Protein AF-A0A6I5CCD3-F1 (afdb_monomer)

Secondary structure (DSSP, 8-state):
-----------SSS--HHHHHHHHHHHHHHHHHHH--S--TTHHHHHHHHHHHHHHHHS--SSPPPHHHHHHHHHHHHHHSS-GGG--

Sequence (88 aa):
MLRSLGQRPVTGGKEDPRVVGLRAAVSRLRRELAAHPGEFPDRAIAEDELAALAALSAATAPGIPEVPRLRRSLLLIAGSIGSVSALR

Structure (mmCIF, N/CA/C/O backbone):
data_AF-A0A6I5CCD3-F1
#
_entry.id   AF-A0A6I5CCD3-F1
#
loop_
_atom_site.group_PDB
_atom_site.id
_atom_site.type_symbol
_atom_site.label_atom_id
_atom_site.label_alt_id
_atom_site.label_comp_id
_atom_site.label_asym_id
_atom_site.label_entity_id
_atom_site.label_seq_id
_atom_site.pdbx_PDB_ins_code
_atom_site.Cartn_x
_atom_site.Cartn_y
_atom_site.Cartn_z
_atom_site.occupancy
_atom_site.B_iso_or_equiv
_atom_site.auth_seq_id
_atom_site.auth_comp_id
_atom_site.auth_asym_id
_atom_site.auth_atom_id
_atom_site.pdbx_PDB_model_num
ATOM 1 N N . MET A 1 1 ? 26.647 -23.920 -10.365 1.00 40.53 1 MET A N 1
ATOM 2 C CA . MET A 1 1 ? 25.897 -23.487 -11.564 1.00 40.53 1 MET A CA 1
ATOM 3 C C . MET A 1 1 ? 24.863 -22.451 -11.145 1.00 40.53 1 MET A C 1
ATOM 5 O O . MET A 1 1 ? 23.868 -22.821 -10.545 1.00 40.53 1 MET A O 1
ATOM 9 N N . LEU A 1 2 ? 25.116 -21.164 -11.390 1.00 43.41 2 LEU A N 1
ATOM 10 C CA . LEU A 1 2 ? 24.188 -20.070 -11.077 1.00 43.41 2 LEU A CA 1
ATOM 11 C C . LEU A 1 2 ? 23.599 -19.552 -12.392 1.00 43.41 2 LEU A C 1
ATOM 13 O O . LEU A 1 2 ? 24.183 -18.698 -13.052 1.00 43.41 2 LEU A O 1
ATOM 17 N N . ARG A 1 3 ? 22.464 -20.120 -12.809 1.00 48.69 3 ARG A N 1
ATOM 18 C CA . ARG A 1 3 ? 21.614 -19.517 -13.840 1.00 48.69 3 ARG A CA 1
ATOM 19 C C . ARG A 1 3 ? 20.596 -18.631 -13.131 1.00 48.69 3 ARG A C 1
ATOM 21 O O . ARG A 1 3 ? 19.560 -19.127 -12.711 1.00 48.69 3 ARG A O 1
ATOM 28 N N . SER A 1 4 ? 20.877 -17.337 -13.033 1.00 48.91 4 SER A N 1
ATOM 29 C CA . SER A 1 4 ? 19.824 -16.339 -12.843 1.00 48.91 4 SER A CA 1
ATOM 30 C C . SER A 1 4 ? 19.848 -15.408 -14.037 1.00 48.91 4 SER A C 1
ATOM 32 O O . SER A 1 4 ? 20.784 -14.649 -14.266 1.00 48.91 4 SER A O 1
ATOM 34 N N . LEU A 1 5 ? 18.817 -15.608 -14.844 1.00 55.72 5 LEU A N 1
ATOM 35 C CA . LEU A 1 5 ? 18.530 -15.001 -16.125 1.00 55.72 5 LEU A CA 1
ATOM 36 C C . LEU A 1 5 ? 18.589 -13.478 -16.008 1.00 55.72 5 LEU A C 1
ATOM 38 O O . LEU A 1 5 ? 17.774 -12.867 -15.316 1.00 55.72 5 LEU A O 1
ATOM 42 N N . GLY A 1 6 ? 19.531 -12.877 -16.733 1.00 47.59 6 GLY A N 1
ATOM 43 C CA . GLY A 1 6 ? 19.446 -11.477 -17.112 1.00 47.59 6 GLY A CA 1
ATOM 44 C C . GLY A 1 6 ? 18.164 -11.282 -17.911 1.00 47.59 6 GLY A C 1
ATOM 45 O O . GLY A 1 6 ? 18.111 -11.587 -19.101 1.00 47.59 6 GLY A O 1
ATOM 46 N N . GLN A 1 7 ? 17.117 -10.814 -17.237 1.00 54.34 7 GLN A N 1
ATOM 47 C CA . GLN A 1 7 ? 15.884 -10.366 -17.866 1.00 54.34 7 GLN A CA 1
ATOM 48 C C . GLN A 1 7 ? 16.199 -9.073 -18.624 1.00 54.34 7 GLN A C 1
ATOM 50 O O . GLN A 1 7 ? 16.035 -7.974 -18.100 1.00 54.34 7 GLN A O 1
ATOM 55 N N . ARG A 1 8 ? 16.709 -9.210 -19.854 1.00 55.38 8 ARG A N 1
ATOM 56 C CA . ARG A 1 8 ? 16.669 -8.147 -20.864 1.00 55.38 8 ARG A CA 1
ATOM 57 C C . ARG A 1 8 ? 15.193 -7.858 -21.134 1.00 55.38 8 ARG A C 1
ATOM 59 O O . ARG A 1 8 ? 14.510 -8.763 -21.615 1.00 55.38 8 ARG A O 1
ATOM 66 N N . PRO A 1 9 ? 14.683 -6.642 -20.879 1.00 54.81 9 PRO A N 1
ATOM 67 C CA . PRO A 1 9 ? 13.370 -6.271 -21.368 1.00 54.81 9 PRO A CA 1
ATOM 68 C C . PRO A 1 9 ? 13.486 -6.120 -22.886 1.00 54.81 9 PRO A C 1
ATOM 70 O O . PRO A 1 9 ? 14.017 -5.135 -23.394 1.00 54.81 9 PRO A O 1
ATOM 73 N N . VAL A 1 10 ? 13.050 -7.144 -23.614 1.00 55.41 10 VAL A N 1
ATOM 74 C CA . VAL A 1 10 ? 12.869 -7.099 -25.065 1.00 55.41 10 VAL A CA 1
ATOM 75 C C . VAL A 1 10 ? 11.402 -6.787 -25.330 1.00 55.41 10 VAL A C 1
ATOM 77 O O . VAL A 1 10 ? 10.641 -7.667 -25.703 1.00 55.41 10 VAL A O 1
ATOM 80 N N . THR A 1 11 ? 10.983 -5.545 -25.113 1.00 48.69 11 THR A N 1
ATOM 81 C CA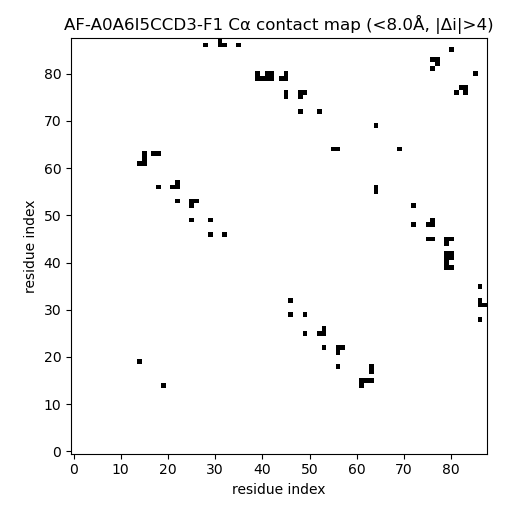 . THR A 1 11 ? 9.707 -5.048 -25.647 1.00 48.69 11 THR A CA 1
ATOM 82 C C . THR A 1 11 ? 9.819 -3.555 -25.894 1.00 48.69 11 THR A C 1
ATOM 84 O O . THR A 1 11 ? 9.863 -2.758 -24.960 1.00 48.69 11 THR A O 1
ATOM 87 N N . GLY A 1 12 ? 9.866 -3.182 -27.172 1.00 46.25 12 GLY A N 1
ATOM 88 C CA . GLY A 1 12 ? 9.659 -1.806 -27.589 1.00 46.25 12 GLY A CA 1
ATOM 89 C C . GLY A 1 12 ? 8.299 -1.292 -27.108 1.00 46.25 12 GLY A C 1
ATOM 90 O O . GLY A 1 12 ? 7.300 -2.006 -27.158 1.00 46.25 12 GLY A O 1
ATOM 91 N N . GLY A 1 13 ? 8.282 -0.053 -26.619 1.00 55.53 13 GLY A N 1
ATOM 92 C CA . GLY A 1 13 ? 7.098 0.808 -26.527 1.00 55.53 13 GLY A CA 1
ATOM 93 C C . GLY A 1 13 ? 5.967 0.423 -25.567 1.00 55.53 13 GLY A C 1
ATOM 94 O O . GLY A 1 13 ? 5.043 1.219 -25.426 1.00 55.53 13 GLY A O 1
ATOM 95 N N . LYS A 1 14 ? 5.994 -0.738 -24.902 1.00 58.78 14 LYS A N 1
ATOM 96 C CA . LYS A 1 14 ? 4.931 -1.155 -23.974 1.00 58.78 14 LYS A CA 1
ATOM 97 C C . LYS A 1 14 ? 5.418 -1.080 -22.529 1.00 58.78 14 LYS A C 1
ATOM 99 O O . LYS A 1 14 ? 6.456 -1.644 -22.198 1.00 58.78 14 LYS A O 1
ATOM 104 N N . GLU A 1 15 ? 4.667 -0.344 -21.710 1.00 66.38 15 GLU A N 1
ATOM 105 C CA . GLU A 1 15 ? 4.874 -0.169 -20.267 1.00 66.38 15 GLU A CA 1
ATOM 106 C C . GLU A 1 15 ? 5.197 -1.507 -19.577 1.00 66.38 15 GLU A C 1
ATOM 108 O O . GLU A 1 15 ? 4.581 -2.530 -19.884 1.00 66.38 15 GLU A O 1
ATOM 113 N N . ASP A 1 16 ? 6.178 -1.509 -18.666 1.00 70.75 16 ASP A N 1
ATOM 114 C CA . ASP A 1 16 ? 6.630 -2.724 -17.981 1.00 70.75 16 ASP A CA 1
ATOM 115 C C . ASP A 1 16 ? 5.442 -3.395 -17.257 1.00 70.75 16 ASP A C 1
ATOM 117 O O . ASP A 1 16 ? 4.775 -2.744 -16.445 1.00 70.75 16 ASP A O 1
ATOM 121 N N . PRO A 1 17 ? 5.164 -4.693 -17.489 1.00 70.56 17 PRO A N 1
ATOM 122 C CA . PRO A 1 17 ? 4.024 -5.382 -16.880 1.00 70.56 17 PRO A CA 1
ATOM 123 C C . PRO A 1 17 ? 4.043 -5.351 -15.343 1.00 70.56 17 PRO A C 1
ATOM 125 O O . PRO A 1 17 ? 2.987 -5.420 -14.712 1.00 70.56 17 PRO A O 1
ATOM 128 N N . ARG A 1 18 ? 5.217 -5.196 -14.718 1.00 69.69 18 ARG A N 1
ATOM 129 C CA . ARG A 1 18 ? 5.351 -5.025 -13.263 1.00 69.69 18 ARG A CA 1
ATOM 130 C C . ARG A 1 18 ? 4.846 -3.661 -12.800 1.00 69.69 18 ARG A C 1
ATOM 132 O O . ARG A 1 18 ? 4.235 -3.579 -11.739 1.00 69.69 18 ARG A O 1
ATOM 139 N N . VAL A 1 19 ? 5.061 -2.609 -13.595 1.00 72.81 19 VAL A N 1
ATOM 140 C CA . VAL A 1 19 ? 4.545 -1.254 -13.327 1.00 72.81 19 VAL A CA 1
ATOM 141 C C . VAL A 1 19 ? 3.024 -1.237 -13.466 1.00 72.81 19 VAL A C 1
ATOM 143 O O . VAL A 1 19 ? 2.335 -0.709 -12.593 1.00 72.81 19 VAL A O 1
ATOM 146 N N . VAL A 1 20 ? 2.490 -1.908 -14.491 1.00 77.38 20 VAL A N 1
ATOM 147 C CA . VAL A 1 20 ? 1.039 -2.081 -14.677 1.00 77.38 20 VAL A CA 1
ATOM 148 C C . VAL A 1 20 ? 0.413 -2.822 -13.489 1.00 77.38 20 VAL A C 1
ATOM 150 O O . VAL A 1 20 ? -0.577 -2.358 -12.920 1.00 77.38 20 VAL A O 1
ATOM 153 N N . GLY A 1 21 ? 1.011 -3.943 -13.068 1.00 73.88 21 GLY A N 1
ATOM 154 C CA . GLY A 1 21 ? 0.544 -4.721 -11.917 1.00 73.88 21 GLY A CA 1
ATOM 155 C C . GLY A 1 21 ? 0.595 -3.940 -10.601 1.00 73.88 21 GLY A C 1
ATOM 156 O O . GLY A 1 21 ? -0.358 -3.975 -9.823 1.00 73.88 21 GLY A O 1
ATOM 157 N N . LEU A 1 22 ? 1.665 -3.170 -10.378 1.00 75.81 22 LEU A N 1
ATOM 158 C CA . LEU A 1 22 ? 1.793 -2.298 -9.211 1.00 75.81 22 LEU A CA 1
ATOM 159 C C . LEU A 1 22 ? 0.701 -1.221 -9.186 1.00 75.81 22 LEU A C 1
ATOM 161 O O . LEU A 1 22 ? 0.048 -1.037 -8.161 1.00 75.81 22 LEU A O 1
ATOM 165 N N . ARG A 1 23 ? 0.457 -0.540 -10.312 1.00 79.56 23 ARG A N 1
ATOM 166 C CA . ARG A 1 23 ? -0.576 0.503 -10.411 1.00 79.56 23 ARG A CA 1
ATOM 167 C C . ARG A 1 23 ? -1.973 -0.058 -10.132 1.00 79.56 23 ARG A C 1
ATOM 169 O O . ARG A 1 23 ? -2.767 0.585 -9.438 1.00 79.56 23 ARG A O 1
ATOM 176 N N . ALA A 1 24 ? -2.263 -1.265 -10.622 1.00 79.19 24 ALA A N 1
ATOM 177 C CA . ALA A 1 24 ? -3.510 -1.969 -10.331 1.00 79.19 24 ALA A CA 1
ATOM 178 C C . ALA 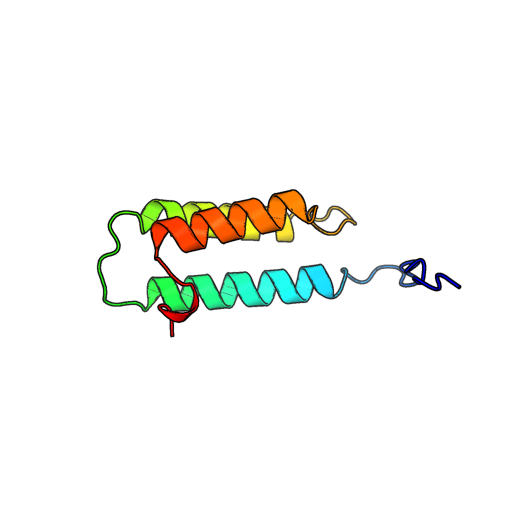A 1 24 ? -3.646 -2.295 -8.833 1.00 79.19 24 ALA A C 1
ATOM 180 O O . ALA A 1 24 ? -4.689 -2.014 -8.240 1.00 79.19 24 ALA A O 1
ATOM 181 N N . ALA A 1 25 ? -2.584 -2.805 -8.202 1.00 78.94 25 ALA A N 1
ATOM 182 C CA . ALA A 1 25 ? -2.575 -3.114 -6.772 1.00 78.94 25 ALA A CA 1
ATOM 183 C C . ALA A 1 25 ? -2.765 -1.860 -5.899 1.00 78.94 25 ALA A C 1
ATOM 185 O O . ALA A 1 25 ? -3.616 -1.861 -5.012 1.00 78.94 25 ALA A O 1
ATOM 186 N N . VAL A 1 26 ? -2.052 -0.766 -6.191 1.00 82.56 26 VAL A N 1
ATOM 187 C CA . VAL A 1 26 ? -2.203 0.524 -5.486 1.00 82.56 26 VAL A CA 1
ATOM 188 C C . VAL A 1 26 ? -3.625 1.067 -5.643 1.00 82.56 26 VAL A C 1
ATOM 190 O O . VAL A 1 26 ? -4.232 1.523 -4.676 1.00 82.56 26 VAL A O 1
ATOM 193 N N . SER A 1 27 ? -4.193 0.975 -6.848 1.00 82.88 27 SER A N 1
ATOM 194 C CA . SER A 1 27 ? -5.563 1.431 -7.114 1.00 82.88 27 SER A CA 1
ATOM 195 C C . SER A 1 27 ? -6.615 0.619 -6.361 1.00 82.88 27 SER A C 1
ATOM 197 O O . SER A 1 27 ? -7.636 1.177 -5.964 1.00 82.88 27 SER A O 1
ATOM 199 N N . ARG A 1 28 ? -6.397 -0.688 -6.180 1.00 83.06 28 ARG A N 1
ATOM 200 C CA . ARG A 1 28 ? -7.261 -1.551 -5.364 1.00 83.06 28 ARG A CA 1
ATOM 201 C C . ARG A 1 28 ? -7.156 -1.170 -3.889 1.00 83.06 28 ARG A C 1
ATOM 203 O O . ARG A 1 28 ? -8.173 -0.881 -3.272 1.00 83.06 28 ARG A O 1
ATOM 210 N N . LEU A 1 29 ? -5.934 -1.061 -3.377 1.00 81.50 29 LEU A N 1
ATOM 211 C CA . LEU A 1 29 ? -5.668 -0.772 -1.969 1.00 81.50 29 LEU A CA 1
ATOM 212 C C . LEU A 1 29 ? -6.242 0.583 -1.525 1.00 81.50 29 LEU A C 1
ATOM 214 O O . LEU A 1 29 ? -6.812 0.692 -0.445 1.00 81.50 29 LEU A O 1
ATOM 218 N N . ARG A 1 30 ? -6.183 1.605 -2.389 1.00 83.75 30 ARG A N 1
ATOM 219 C CA . ARG A 1 30 ? -6.835 2.902 -2.135 1.00 83.75 30 ARG A CA 1
ATOM 220 C C . ARG A 1 30 ? -8.352 2.792 -1.994 1.00 83.75 30 ARG A C 1
ATOM 222 O O . ARG A 1 30 ? -8.929 3.491 -1.171 1.00 83.75 30 ARG A O 1
ATOM 229 N N . ARG A 1 31 ? -9.005 1.944 -2.798 1.00 83.62 31 ARG A N 1
ATOM 230 C CA . ARG A 1 31 ? -10.460 1.732 -2.708 1.00 83.62 31 ARG A CA 1
ATOM 231 C C . ARG A 1 31 ? -10.826 0.989 -1.432 1.00 83.62 31 ARG A C 1
ATOM 233 O O . ARG A 1 31 ? -11.796 1.364 -0.791 1.00 83.62 31 ARG A O 1
ATOM 240 N N . GLU A 1 32 ? -10.044 -0.022 -1.069 1.00 83.19 32 GLU A N 1
ATOM 241 C CA . GLU A 1 32 ? -10.246 -0.794 0.161 1.00 83.19 32 GLU A CA 1
ATOM 242 C C . GLU A 1 32 ? -10.074 0.088 1.396 1.00 83.19 32 GLU A C 1
ATOM 244 O O . GLU A 1 32 ? -10.930 0.075 2.272 1.00 83.19 32 GLU A O 1
ATOM 249 N N . LEU A 1 33 ? -9.039 0.934 1.426 1.00 81.44 33 LEU A N 1
ATOM 250 C CA . LEU A 1 33 ? -8.844 1.897 2.509 1.00 81.44 33 LEU A CA 1
ATOM 251 C C . LEU A 1 33 ? -9.969 2.941 2.568 1.00 81.44 33 LEU A C 1
ATOM 253 O O . LEU A 1 33 ? -10.465 3.245 3.648 1.00 81.44 33 LEU A O 1
ATOM 257 N N . ALA A 1 34 ? -10.421 3.448 1.416 1.00 84.00 34 ALA A N 1
ATOM 258 C CA . ALA A 1 34 ? -11.538 4.390 1.347 1.00 84.00 34 ALA A CA 1
ATOM 259 C C . ALA A 1 34 ? -12.869 3.782 1.825 1.00 84.00 34 ALA A C 1
ATOM 261 O O . ALA A 1 34 ? -13.691 4.492 2.401 1.00 84.00 34 ALA A O 1
ATOM 262 N N . ALA A 1 35 ? -13.074 2.485 1.578 1.00 84.31 35 ALA A N 1
ATOM 263 C CA . ALA A 1 35 ? -14.261 1.738 1.981 1.00 84.31 35 ALA A CA 1
ATOM 264 C C . ALA A 1 35 ? -14.165 1.162 3.404 1.00 84.31 35 ALA A C 1
ATOM 266 O O . ALA A 1 35 ? -15.162 0.644 3.908 1.00 84.31 35 ALA A O 1
ATOM 267 N N . HIS A 1 36 ? -12.995 1.230 4.051 1.00 80.12 36 HIS A N 1
ATOM 268 C CA . HIS A 1 36 ? -12.805 0.666 5.378 1.00 80.12 36 HIS A CA 1
ATOM 269 C C . HIS A 1 36 ? -13.503 1.539 6.437 1.00 80.12 36 HIS A C 1
ATOM 271 O O . HIS A 1 36 ? -13.161 2.715 6.577 1.00 80.12 36 HIS A O 1
ATOM 277 N N . PRO A 1 37 ? -14.466 0.991 7.202 1.00 73.31 37 PRO A N 1
ATOM 278 C CA . PRO A 1 37 ? -15.238 1.760 8.179 1.00 73.31 37 PRO A CA 1
ATOM 279 C C . PRO A 1 37 ? -14.475 2.029 9.487 1.00 73.31 37 PRO A C 1
ATOM 281 O O . PRO A 1 37 ? -14.952 2.797 10.316 1.00 73.31 37 PRO A O 1
ATOM 284 N N . GLY A 1 38 ? -13.321 1.386 9.698 1.00 75.12 38 GLY A N 1
ATOM 285 C CA . GLY A 1 38 ? -12.477 1.587 10.875 1.00 75.12 38 GLY A CA 1
ATOM 286 C C . GLY A 1 38 ? -11.679 2.892 10.819 1.00 75.12 38 GLY A C 1
ATOM 287 O O . GLY A 1 38 ? -11.084 3.227 9.793 1.00 75.12 38 GLY A O 1
ATOM 288 N N . GLU A 1 39 ? -11.626 3.610 11.940 1.00 68.06 39 GLU A N 1
ATOM 289 C CA . GLU A 1 39 ? -10.697 4.726 12.114 1.00 68.06 39 GLU A CA 1
ATOM 290 C C . GLU A 1 39 ? -9.298 4.183 12.417 1.00 68.06 39 GLU A C 1
ATOM 292 O O . GLU A 1 39 ? -9.039 3.644 13.495 1.00 68.06 39 GLU A O 1
ATOM 297 N N . PHE A 1 40 ? -8.384 4.313 11.453 1.00 70.44 40 PHE A N 1
ATOM 298 C CA . PHE A 1 40 ? -6.963 4.091 11.700 1.00 70.44 40 PHE A CA 1
ATOM 299 C C . PHE A 1 40 ? -6.320 5.405 12.155 1.00 70.44 40 PHE A C 1
ATOM 301 O O . PHE A 1 40 ? -6.478 6.407 11.451 1.00 70.44 40 PHE A O 1
ATOM 308 N N . PRO A 1 41 ? -5.562 5.414 13.268 1.00 74.62 41 PRO A N 1
ATOM 309 C CA . PRO A 1 41 ? -4.893 6.615 13.775 1.00 74.62 41 PRO A CA 1
ATOM 310 C C . PRO A 1 41 ? -4.039 7.319 12.714 1.00 74.62 41 PRO A C 1
ATOM 312 O O . PRO A 1 41 ? -4.038 8.543 12.627 1.00 74.62 41 PRO A O 1
ATOM 315 N N . ASP A 1 42 ? -3.388 6.535 11.851 1.00 79.62 42 ASP A N 1
ATOM 316 C CA . ASP A 1 42 ? -2.464 7.016 10.824 1.00 79.62 42 ASP A CA 1
ATOM 317 C C . ASP A 1 42 ? -3.033 6.882 9.399 1.00 79.62 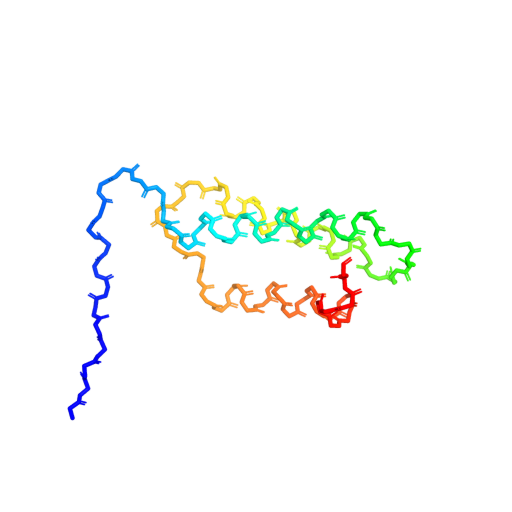42 ASP A C 1
ATOM 319 O O . ASP A 1 42 ? -2.288 6.800 8.419 1.00 79.62 42 ASP A O 1
ATOM 323 N N . ARG A 1 43 ? -4.367 6.867 9.248 1.00 79.56 43 ARG A N 1
ATOM 324 C CA . ARG A 1 43 ? -5.036 6.695 7.945 1.00 79.56 43 ARG A CA 1
ATOM 325 C C . ARG A 1 43 ? -4.566 7.701 6.893 1.00 79.56 43 ARG A C 1
ATOM 327 O O . ARG A 1 43 ? -4.287 7.313 5.763 1.00 79.56 43 ARG A O 1
ATOM 334 N N . ALA A 1 44 ? -4.478 8.977 7.262 1.00 81.75 44 ALA A N 1
ATOM 335 C CA . ALA A 1 44 ? -4.072 10.039 6.342 1.00 81.75 44 ALA A CA 1
ATOM 336 C C . ALA A 1 44 ? -2.647 9.815 5.807 1.00 81.75 44 ALA A C 1
ATOM 338 O O . ALA A 1 44 ? -2.395 9.993 4.620 1.00 81.75 44 ALA A O 1
ATOM 339 N N . ILE A 1 45 ? -1.741 9.323 6.659 1.00 81.81 45 ILE A N 1
ATOM 340 C CA . ILE A 1 45 ? -0.363 8.986 6.278 1.00 81.81 45 ILE A CA 1
ATOM 341 C C . ILE A 1 45 ? -0.361 7.832 5.266 1.00 81.81 45 ILE A C 1
ATOM 343 O O . ILE A 1 45 ? 0.356 7.879 4.266 1.00 81.81 45 ILE A O 1
ATOM 347 N N . ALA A 1 46 ? -1.193 6.810 5.488 1.00 81.19 46 ALA A N 1
ATOM 348 C CA . ALA A 1 46 ? -1.331 5.694 4.555 1.00 81.19 46 ALA A CA 1
ATOM 349 C C . ALA A 1 46 ? -1.896 6.138 3.191 1.00 81.19 46 ALA A C 1
ATOM 351 O O . ALA A 1 46 ? -1.431 5.675 2.147 1.00 81.19 46 ALA A O 1
ATOM 352 N N . GLU A 1 47 ? -2.880 7.042 3.179 1.00 82.94 47 GLU A N 1
ATOM 353 C CA . GLU A 1 47 ? -3.461 7.592 1.949 1.00 82.94 47 GLU A CA 1
ATOM 354 C C . GLU A 1 47 ? -2.451 8.439 1.155 1.00 82.94 47 GLU A C 1
ATOM 356 O O . GLU A 1 47 ? -2.339 8.262 -0.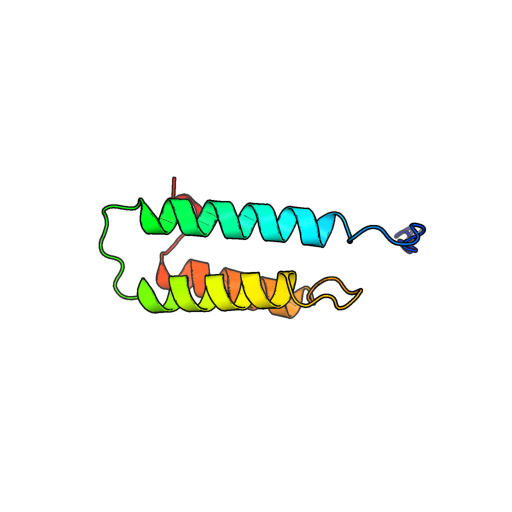065 1.00 82.94 47 GLU A O 1
ATOM 361 N N . ASP A 1 48 ? -1.665 9.280 1.833 1.00 85.12 48 ASP A N 1
ATOM 362 C CA . ASP A 1 48 ? -0.614 10.103 1.219 1.00 85.12 48 ASP A CA 1
ATOM 363 C C . ASP A 1 48 ? 0.509 9.248 0.610 1.00 85.12 48 ASP A C 1
ATOM 365 O O . ASP A 1 48 ? 0.918 9.463 -0.536 1.00 85.12 48 ASP A O 1
ATOM 369 N N . GLU A 1 49 ? 0.969 8.212 1.315 1.00 84.25 49 GLU A N 1
ATOM 370 C CA . GLU A 1 49 ? 1.974 7.278 0.788 1.00 84.25 49 GLU A CA 1
ATOM 371 C C . GLU A 1 49 ? 1.443 6.476 -0.416 1.00 84.25 49 GLU A C 1
ATOM 373 O O . GLU A 1 49 ? 2.163 6.253 -1.398 1.00 84.25 49 GLU A O 1
ATOM 378 N N . LEU A 1 50 ? 0.161 6.086 -0.409 1.00 83.56 50 LEU A N 1
ATOM 379 C CA . LEU A 1 50 ? -0.480 5.453 -1.568 1.00 83.56 50 LEU A CA 1
ATOM 380 C C . LEU A 1 50 ? -0.584 6.405 -2.765 1.00 83.56 50 LEU A C 1
ATOM 382 O O . LEU A 1 50 ? -0.434 5.968 -3.912 1.00 83.56 50 LEU A O 1
ATOM 386 N N . ALA A 1 51 ? -0.820 7.695 -2.526 1.00 86.44 51 ALA A N 1
ATOM 387 C CA . ALA A 1 51 ? -0.800 8.713 -3.569 1.00 86.44 51 ALA A CA 1
ATOM 388 C C 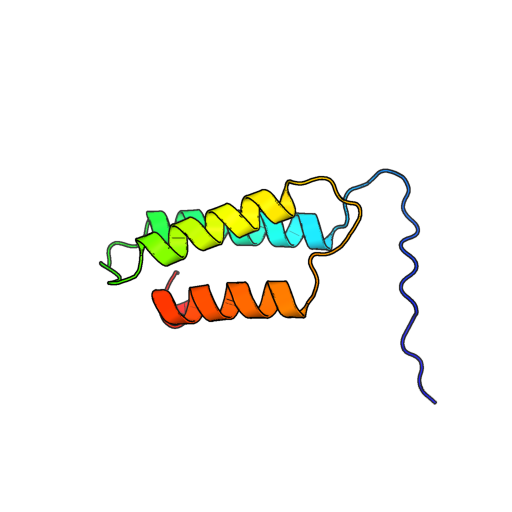. ALA A 1 51 ? 0.616 8.902 -4.142 1.00 86.44 51 ALA A C 1
ATOM 390 O O . ALA A 1 51 ? 0.775 8.944 -5.366 1.00 86.44 51 ALA A O 1
ATOM 391 N N . ALA A 1 52 ? 1.648 8.915 -3.293 1.00 85.00 52 ALA A N 1
ATOM 392 C CA . ALA A 1 52 ? 3.046 8.999 -3.712 1.00 85.00 52 ALA A CA 1
ATOM 393 C C . ALA A 1 52 ? 3.479 7.782 -4.550 1.00 85.00 52 ALA A C 1
ATOM 395 O O . ALA A 1 52 ? 4.127 7.939 -5.588 1.00 85.00 52 ALA A O 1
ATOM 396 N N . LEU A 1 53 ? 3.070 6.568 -4.163 1.00 78.31 53 LEU A N 1
ATOM 397 C CA . LEU A 1 53 ? 3.301 5.352 -4.952 1.00 78.31 53 LEU A CA 1
ATOM 398 C C . LEU A 1 53 ? 2.578 5.384 -6.301 1.00 78.31 53 LEU A C 1
ATOM 400 O O . LEU A 1 53 ? 3.153 4.982 -7.315 1.00 78.31 53 LEU A O 1
ATOM 404 N N . ALA A 1 54 ? 1.336 5.874 -6.335 1.00 82.06 54 ALA A N 1
ATOM 405 C CA . ALA A 1 54 ? 0.595 6.030 -7.581 1.00 82.06 54 ALA A CA 1
ATOM 406 C C . ALA A 1 54 ? 1.307 7.013 -8.522 1.00 82.06 54 ALA A C 1
ATOM 408 O O . ALA A 1 54 ? 1.529 6.676 -9.685 1.00 82.06 54 ALA A O 1
ATOM 409 N N . ALA A 1 55 ? 1.738 8.169 -8.010 1.00 83.12 55 ALA A N 1
ATOM 410 C CA . ALA A 1 55 ? 2.496 9.161 -8.766 1.00 83.12 55 ALA A CA 1
ATOM 411 C C . ALA A 1 55 ? 3.836 8.603 -9.267 1.00 83.12 55 ALA A C 1
ATOM 413 O O . ALA A 1 55 ? 4.172 8.778 -10.436 1.00 83.12 55 ALA A O 1
ATOM 414 N N . LEU A 1 56 ? 4.562 7.854 -8.430 1.00 76.69 56 LEU A N 1
ATOM 415 C CA . LEU A 1 56 ? 5.811 7.197 -8.820 1.00 76.69 56 LEU A CA 1
ATOM 416 C C . LEU A 1 56 ? 5.591 6.157 -9.924 1.00 76.69 56 LEU A C 1
ATOM 418 O O . LEU A 1 56 ? 6.400 6.055 -10.838 1.00 76.69 56 LEU A O 1
ATOM 422 N N . SER A 1 57 ? 4.497 5.396 -9.848 1.00 71.19 57 SER A N 1
ATOM 423 C CA . SER A 1 57 ? 4.143 4.423 -10.883 1.00 71.19 57 SER A CA 1
ATOM 424 C C . SER A 1 57 ? 3.650 5.079 -12.175 1.00 71.19 57 SER A C 1
ATOM 426 O O . SER A 1 57 ? 3.713 4.450 -13.224 1.00 71.19 57 SER A O 1
ATOM 428 N N . ALA A 1 58 ? 3.109 6.299 -12.106 1.00 72.06 58 ALA A N 1
ATOM 429 C CA . ALA A 1 58 ? 2.567 7.049 -13.240 1.00 72.06 58 ALA A CA 1
ATOM 430 C C . ALA A 1 58 ? 3.621 7.914 -13.941 1.00 72.06 58 ALA A C 1
ATOM 432 O O . ALA A 1 58 ? 3.487 8.189 -15.130 1.00 72.06 58 ALA A O 1
ATOM 433 N N . ALA A 1 59 ? 4.666 8.333 -13.224 1.00 68.38 59 ALA A N 1
ATOM 434 C CA . ALA A 1 59 ? 5.803 9.019 -13.807 1.00 68.38 59 ALA A CA 1
ATOM 435 C C . ALA A 1 59 ? 6.518 8.059 -14.769 1.00 68.38 59 ALA A C 1
ATOM 437 O O . ALA A 1 59 ? 7.158 7.100 -14.348 1.00 68.38 59 ALA A O 1
ATOM 438 N N . THR A 1 60 ? 6.358 8.323 -16.065 1.00 55.62 60 THR A N 1
ATOM 439 C CA . THR A 1 60 ? 6.825 7.570 -17.238 1.00 55.62 60 THR A CA 1
ATOM 440 C C . THR A 1 60 ? 8.357 7.483 -17.343 1.00 55.62 60 THR A C 1
ATOM 442 O O . THR A 1 60 ? 8.947 7.841 -18.359 1.00 55.62 60 THR A O 1
ATOM 445 N N . ALA A 1 61 ? 9.039 7.026 -16.296 1.00 59.22 61 ALA A N 1
ATOM 446 C CA . ALA A 1 61 ? 10.418 6.584 -16.388 1.00 59.22 61 ALA A CA 1
ATOM 447 C C . ALA A 1 61 ? 10.403 5.105 -16.811 1.00 59.22 61 ALA A C 1
ATOM 449 O O . ALA A 1 61 ? 9.716 4.300 -16.177 1.00 59.22 61 ALA A O 1
ATOM 450 N N . PRO A 1 62 ? 11.136 4.710 -17.865 1.00 54.31 62 PRO A N 1
ATOM 451 C CA . PRO A 1 62 ? 11.310 3.308 -18.219 1.00 54.31 62 PRO A CA 1
ATOM 452 C C . PRO A 1 62 ? 12.188 2.642 -17.150 1.00 54.31 62 PRO A C 1
ATOM 454 O O . PRO A 1 62 ? 13.398 2.510 -17.300 1.00 54.31 62 PRO A O 1
ATOM 457 N N . GLY A 1 63 ? 11.585 2.282 -16.022 1.00 59.38 63 GLY A N 1
ATOM 458 C CA . GLY A 1 63 ? 12.290 1.716 -14.885 1.00 59.38 63 GLY A CA 1
ATOM 459 C C . GLY A 1 63 ? 11.325 1.221 -13.822 1.00 59.38 63 GLY A C 1
ATOM 460 O O . GLY A 1 63 ? 10.405 1.921 -13.409 1.00 59.38 63 GLY A O 1
ATOM 461 N N . ILE A 1 64 ? 11.547 -0.010 -13.370 1.00 59.59 64 ILE A N 1
ATOM 462 C CA . ILE A 1 64 ? 10.859 -0.564 -12.205 1.00 59.59 64 ILE A CA 1
ATOM 463 C C . ILE A 1 64 ? 11.249 0.313 -11.005 1.00 59.59 64 ILE A C 1
ATOM 465 O O . ILE A 1 64 ? 12.449 0.551 -10.828 1.00 59.59 64 ILE A O 1
ATOM 469 N N . PRO A 1 65 ? 10.308 0.768 -10.160 1.00 64.88 65 PRO A N 1
ATOM 470 C CA . PRO A 1 65 ? 10.679 1.393 -8.897 1.00 64.88 65 PRO A CA 1
ATOM 471 C C . PRO A 1 65 ? 11.618 0.460 -8.122 1.00 64.88 65 PRO A C 1
ATOM 473 O O . PRO A 1 65 ? 11.373 -0.744 -8.038 1.00 64.88 65 PRO A O 1
ATOM 476 N N . GLU A 1 66 ? 12.724 0.997 -7.601 1.00 68.25 66 GLU A N 1
ATOM 477 C CA . GLU A 1 66 ? 13.751 0.167 -6.972 1.00 68.25 66 GLU A CA 1
ATOM 478 C C . GLU A 1 66 ? 13.157 -0.662 -5.823 1.00 68.25 66 GLU A C 1
ATOM 480 O O . GLU A 1 66 ? 12.401 -0.151 -4.991 1.00 68.25 66 GLU A O 1
ATOM 485 N N . VAL A 1 67 ? 13.516 -1.948 -5.755 1.00 66.50 67 VAL A N 1
ATOM 486 C CA . VAL A 1 67 ? 13.012 -2.895 -4.742 1.00 66.50 67 VAL A CA 1
ATOM 487 C C . VAL A 1 67 ? 13.130 -2.357 -3.301 1.00 66.50 67 VAL A C 1
ATOM 489 O O . VAL A 1 67 ? 12.170 -2.516 -2.543 1.00 66.50 67 VAL A O 1
ATOM 492 N N . PRO A 1 68 ? 14.222 -1.672 -2.895 1.00 66.81 68 PRO A N 1
ATOM 493 C CA . PRO A 1 68 ? 14.312 -1.054 -1.571 1.00 66.81 68 PRO A CA 1
ATOM 494 C C . PRO A 1 68 ? 13.252 0.029 -1.326 1.00 66.81 68 PRO A C 1
ATOM 496 O O . PRO A 1 68 ? 12.718 0.128 -0.221 1.00 66.81 68 PRO A O 1
ATOM 499 N N . ARG A 1 69 ? 12.907 0.814 -2.354 1.00 69.44 69 ARG A N 1
ATOM 500 C CA . ARG A 1 69 ? 11.902 1.882 -2.272 1.00 69.44 69 ARG A CA 1
ATOM 501 C C . ARG A 1 69 ? 10.494 1.309 -2.154 1.00 69.44 69 ARG A C 1
ATOM 503 O O . ARG A 1 69 ? 9.748 1.715 -1.271 1.00 69.44 69 ARG A O 1
ATOM 510 N N . LEU A 1 70 ? 10.180 0.303 -2.972 1.00 70.12 70 LEU A N 1
ATOM 511 C CA . LEU A 1 70 ? 8.937 -0.470 -2.881 1.00 70.12 70 LEU A CA 1
ATOM 512 C C . LEU A 1 70 ? 8.760 -1.086 -1.491 1.00 70.12 70 LEU A C 1
ATOM 514 O O . LEU A 1 70 ? 7.714 -0.929 -0.867 1.00 70.12 70 LEU A O 1
ATOM 518 N N . ARG A 1 71 ? 9.805 -1.746 -0.978 1.00 71.62 71 ARG A N 1
ATOM 519 C CA . ARG A 1 71 ? 9.790 -2.351 0.356 1.00 71.62 71 ARG A CA 1
ATOM 520 C C . ARG A 1 71 ? 9.541 -1.310 1.444 1.00 71.62 71 ARG A C 1
ATOM 522 O O . ARG A 1 71 ? 8.753 -1.571 2.345 1.00 71.62 71 ARG A O 1
ATOM 529 N N . ARG A 1 72 ? 10.189 -0.144 1.366 1.00 76.69 72 ARG A N 1
ATOM 530 C CA . ARG A 1 72 ? 9.995 0.941 2.335 1.00 76.69 72 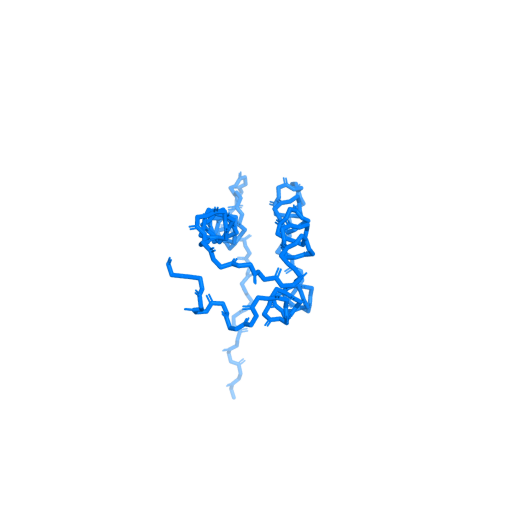ARG A CA 1
ATOM 531 C C . ARG A 1 72 ? 8.551 1.440 2.341 1.00 76.69 72 ARG A C 1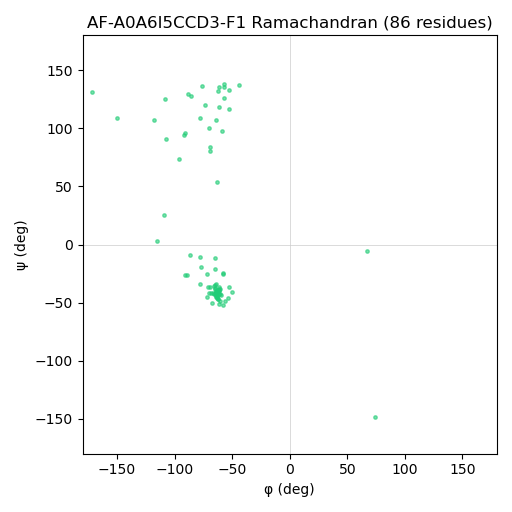
ATOM 533 O O . ARG A 1 72 ? 7.957 1.482 3.411 1.00 76.69 72 ARG A O 1
ATOM 540 N N . SER A 1 73 ? 7.980 1.765 1.181 1.00 70.69 73 SER A N 1
ATOM 541 C CA . SER A 1 73 ? 6.594 2.246 1.110 1.00 70.69 73 SER A CA 1
ATOM 542 C C . SER A 1 73 ? 5.593 1.188 1.588 1.00 70.69 73 SER A C 1
ATOM 544 O O . SER A 1 73 ? 4.673 1.515 2.327 1.00 70.69 73 SER A O 1
ATOM 546 N N . LEU A 1 74 ? 5.804 -0.094 1.264 1.00 72.69 74 LEU A N 1
ATOM 547 C CA . LEU A 1 74 ? 4.956 -1.181 1.772 1.00 72.69 74 LEU A CA 1
ATOM 548 C C . LEU A 1 74 ? 5.050 -1.353 3.294 1.00 72.69 74 LEU A C 1
ATOM 550 O O . LEU A 1 74 ? 4.041 -1.626 3.934 1.00 72.69 74 LEU A O 1
ATOM 554 N N . LEU A 1 75 ? 6.240 -1.189 3.878 1.00 74.94 75 LEU A N 1
ATOM 555 C CA . LEU A 1 75 ? 6.419 -1.240 5.330 1.00 74.94 75 LEU A CA 1
ATOM 556 C C . LEU A 1 75 ? 5.779 -0.040 6.034 1.00 74.94 75 LEU A C 1
ATOM 558 O O . LEU A 1 75 ? 5.218 -0.218 7.108 1.00 74.94 75 LEU A O 1
ATOM 562 N N . LEU A 1 76 ? 5.828 1.156 5.438 1.00 71.44 76 LEU A N 1
ATOM 563 C CA . LEU A 1 76 ? 5.147 2.339 5.975 1.00 71.44 76 LEU A CA 1
ATOM 564 C C . LEU A 1 76 ? 3.630 2.157 5.970 1.00 71.44 76 LEU A C 1
ATOM 566 O O . LEU A 1 76 ? 2.993 2.388 6.994 1.00 71.44 76 LEU A O 1
ATOM 570 N N . ILE A 1 77 ? 3.079 1.655 4.861 1.00 69.44 77 ILE A N 1
ATOM 571 C CA . ILE A 1 77 ? 1.665 1.286 4.751 1.00 69.44 77 ILE A CA 1
ATOM 572 C C . ILE A 1 77 ? 1.320 0.242 5.824 1.00 69.44 77 ILE A C 1
ATOM 574 O O . ILE A 1 77 ? 0.431 0.466 6.633 1.00 69.44 77 ILE A O 1
ATOM 578 N N . ALA A 1 78 ? 2.075 -0.855 5.926 1.00 74.75 78 ALA A N 1
ATOM 579 C CA . ALA A 1 78 ? 1.811 -1.884 6.934 1.00 74.75 78 ALA A CA 1
ATOM 580 C C . ALA A 1 78 ? 2.002 -1.407 8.396 1.00 74.75 78 ALA A C 1
ATOM 582 O O . ALA A 1 78 ? 1.484 -2.006 9.333 1.00 74.75 78 ALA A O 1
ATOM 583 N N . GLY A 1 79 ? 2.766 -0.339 8.624 1.00 71.19 79 GLY A N 1
ATOM 584 C CA . GLY A 1 79 ? 2.910 0.270 9.946 1.00 71.19 79 GLY A CA 1
ATOM 585 C C . GLY A 1 79 ? 1.716 1.138 10.345 1.00 71.19 79 GLY A C 1
ATOM 586 O O . GLY A 1 79 ? 1.363 1.168 11.516 1.00 71.19 79 GLY A O 1
ATOM 587 N N . SER A 1 80 ? 1.082 1.809 9.380 1.00 67.50 80 SER A N 1
ATOM 588 C CA . SER A 1 80 ? 0.042 2.826 9.621 1.00 67.50 80 SER A CA 1
ATOM 589 C C . SER A 1 80 ? -1.387 2.266 9.651 1.00 67.50 80 SER A C 1
ATOM 591 O O . SER A 1 80 ? -2.257 2.813 10.323 1.00 67.50 80 SER A O 1
ATOM 593 N N . ILE A 1 81 ? -1.633 1.142 8.976 1.00 67.25 81 ILE A N 1
ATOM 594 C CA . ILE A 1 81 ? -2.926 0.423 8.984 1.00 67.25 81 ILE A CA 1
ATOM 595 C C . ILE A 1 81 ? -2.829 -0.979 9.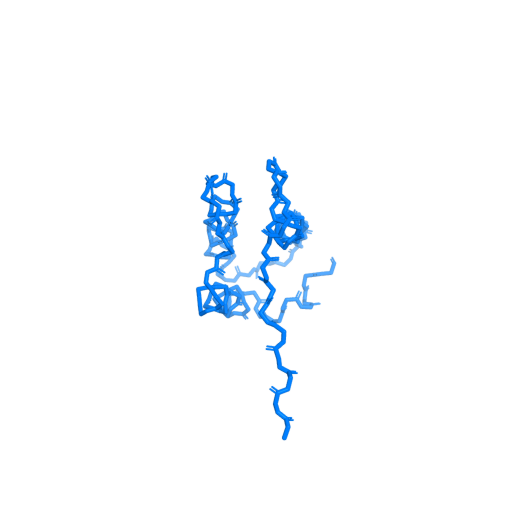614 1.00 67.25 81 ILE A C 1
ATOM 597 O O . ILE A 1 81 ? -3.809 -1.722 9.650 1.00 67.25 81 ILE A O 1
ATOM 601 N N . GLY A 1 82 ? -1.653 -1.362 10.123 1.00 72.56 82 GLY A N 1
ATOM 602 C CA . GLY A 1 82 ? -1.359 -2.738 10.526 1.00 72.56 82 GLY A CA 1
ATOM 603 C C . GLY A 1 82 ? -1.148 -3.656 9.313 1.00 72.56 82 GLY A C 1
ATOM 604 O O . GLY A 1 82 ? -0.670 -3.243 8.262 1.00 72.56 82 GLY A O 1
ATOM 605 N N . SER A 1 83 ? -1.491 -4.942 9.409 1.00 63.41 83 SER A N 1
ATOM 606 C CA . SER A 1 83 ? -1.338 -5.850 8.260 1.00 63.41 83 SER A CA 1
ATOM 607 C C . SER A 1 83 ? -2.189 -5.398 7.068 1.00 63.41 83 SER A C 1
ATOM 609 O O . SER A 1 83 ? -3.375 -5.137 7.225 1.00 63.41 83 SER A O 1
ATOM 611 N N . VAL A 1 84 ? -1.630 -5.413 5.852 1.00 58.50 84 VAL A N 1
ATOM 612 C CA . VAL A 1 84 ? -2.383 -5.125 4.613 1.00 58.50 84 VAL A CA 1
ATOM 613 C C . VAL A 1 84 ? -3.578 -6.081 4.442 1.00 58.50 84 VAL A C 1
ATOM 615 O O . VAL A 1 84 ? -4.587 -5.704 3.862 1.00 58.50 84 VAL A O 1
ATOM 618 N N . SER A 1 85 ? -3.518 -7.288 5.024 1.00 61.22 85 SER A N 1
ATOM 619 C CA . SER A 1 85 ? -4.645 -8.234 5.073 1.00 61.22 85 SER A CA 1
ATOM 620 C C . SER A 1 85 ? -5.849 -7.750 5.898 1.00 61.22 85 SER A C 1
ATOM 622 O O . SER A 1 85 ? -6.900 -8.385 5.845 1.00 61.22 85 SER A O 1
ATOM 624 N N . ALA A 1 86 ? -5.709 -6.675 6.680 1.00 63.41 86 ALA A N 1
ATOM 625 C CA . ALA A 1 86 ? -6.802 -6.056 7.431 1.00 63.41 86 ALA A CA 1
ATOM 626 C C . ALA A 1 86 ? -7.729 -5.204 6.540 1.00 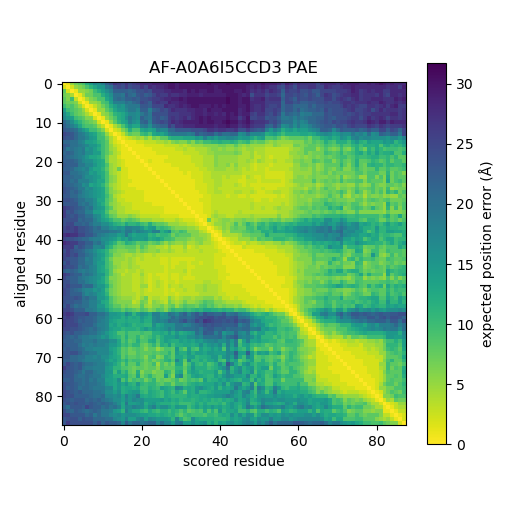63.41 86 ALA A C 1
ATOM 628 O O . ALA A 1 86 ? -8.877 -4.959 6.909 1.00 63.41 86 ALA A O 1
ATOM 629 N N . LEU A 1 87 ? -7.253 -4.792 5.359 1.00 57.12 87 LEU A N 1
ATOM 630 C CA . LEU A 1 87 ? -8.047 -4.135 4.325 1.00 57.12 87 LEU A CA 1
ATOM 631 C C . LEU A 1 87 ? -8.579 -5.216 3.378 1.00 57.12 87 LEU A C 1
ATOM 633 O O . LEU A 1 87 ? -7.861 -5.691 2.499 1.00 57.12 87 LEU A O 1
ATOM 637 N N . ARG A 1 88 ? -9.797 -5.694 3.634 1.00 57.75 88 ARG A N 1
ATOM 638 C CA . ARG A 1 88 ? -10.438 -6.754 2.847 1.00 57.75 88 ARG A CA 1
ATOM 639 C C . ARG A 1 88 ? -11.424 -6.202 1.833 1.00 57.75 88 ARG A C 1
ATOM 641 O O . ARG A 1 88 ? -12.141 -5.246 2.198 1.00 57.75 88 ARG A O 1
#

Mean predicted aligned error: 11.67 Å

Radius of gyration: 15.45 Å; Cα contacts (8 Å, |Δi|>4): 49; chains: 1; bounding box: 41×34×41 Å

Foldseek 3Di:
DDDDDPPDPPDPPDADVLLVVQLVVLVVLLVLLVPDPDDFPQSVVLNVLSVVSNVVSVPPDNDDDDPVVVVVSVVSNCVRRPHSVVSD

Solvent-accessible surface area (backbone atoms only — not comparable to full-atom values): 5508 Å² total; per-residue (Å²): 138,87,89,75,80,82,80,70,86,87,60,84,96,58,79,56,70,66,47,55,51,48,46,51,50,51,56,50,51,54,51,32,57,73,67,47,88,70,87,46,96,36,45,70,60,37,52,51,52,51,50,50,51,48,50,61,59,64,50,88,59,100,64,78,77,53,67,72,58,54,52,50,55,52,50,51,39,34,66,32,66,38,59,68,81,73,58,113

Nearest PDB structures (foldseek):
  8ba0-assembly1_V  TM=5.344E-01  e=2.064E+00  Drosophila melanogaster
  7w4d-assembly1_H  TM=5.228E-01  e=4.738E+00  Sus scrofa
  7v2d-assembly1_H  TM=5.357E-01  e=7.618E+00  Sus scrofa
  6u94-assembly1_A  TM=5.764E-01  e=8.084E+00  Burkholderia mallei ATCC 23344
  6d7l-assembly1_A  TM=3.879E-01  e=3.965E+00  Homo sapiens

pLDDT: mean 70.0, std 11.47, range [40.53, 86.44]